Protein AF-A0A1X7UXI5-F1 (afdb_monomer_lite)

Organism: Amphimedon queenslandica (NCBI:txid400682)

Foldseek 3Di:
DDDDPCPPDDDDPPDDDQDDPDPVVSVVVVVVVVVVCVVVVNDDDPVPDDPDDPDDDDPD

Radius of gyration: 13.74 Å; chains: 1; bounding box: 38×23×27 Å

pLDDT: mean 78.67, std 16.54, range [42.91, 94.12]

Sequence (60 aa):
MVHHGLEFAHIYINDVLVASSYEVEHKNNLTQVFHRFKEYGVFINPENCEFGQSSLHLFI

InterPro domains:
  IPR043128 Reverse transcriptase/Diguanylate cyclase domain [G3DSA:3.30.70.270] (1-59)
  IPR043502 DNA/RNA polymerase superfamily [SSF56672] (8-55)

Structure (mmCIF, N/CA/C/O backbone):
data_AF-A0A1X7UXI5-F1
#
_entry.id   AF-A0A1X7UXI5-F1
#
loop_
_atom_site.group_PDB
_atom_site.id
_atom_site.type_symbol
_atom_site.label_atom_id
_atom_site.label_alt_id
_atom_site.label_comp_id
_atom_site.label_asym_id
_atom_site.label_entity_id
_atom_site.label_seq_id
_atom_site.pdbx_PDB_ins_code
_atom_site.Cartn_x
_atom_site.Cartn_y
_atom_site.Cartn_z
_atom_site.occupancy
_atom_site.B_iso_or_equiv
_atom_site.auth_seq_id
_atom_site.auth_comp_id
_atom_site.auth_asym_id
_atom_site.auth_atom_id
_atom_site.pdbx_PDB_model_num
ATOM 1 N N . MET A 1 1 ? 22.372 1.107 -1.095 1.00 43.88 1 MET A N 1
ATOM 2 C CA . MET A 1 1 ? 22.412 2.584 -1.022 1.00 43.88 1 MET A CA 1
ATOM 3 C C . MET A 1 1 ? 22.874 2.969 0.374 1.00 43.88 1 MET A C 1
ATOM 5 O O . MET A 1 1 ? 22.452 2.327 1.324 1.00 43.88 1 MET A O 1
ATOM 9 N N . VAL A 1 2 ? 23.812 3.910 0.482 1.00 43.81 2 VAL A N 1
ATOM 10 C CA . VAL A 1 2 ? 24.508 4.264 1.732 1.00 43.81 2 VAL A CA 1
ATOM 11 C C . VAL A 1 2 ? 23.677 5.299 2.498 1.00 43.81 2 VAL A C 1
ATOM 13 O O . VAL A 1 2 ? 23.347 6.338 1.935 1.00 43.81 2 VAL A O 1
ATOM 16 N N . HIS A 1 3 ? 23.337 5.024 3.760 1.00 46.25 3 HIS A N 1
ATOM 17 C CA . HIS A 1 3 ? 22.614 5.944 4.643 1.00 46.25 3 HIS A CA 1
ATOM 18 C C . HIS A 1 3 ? 23.596 6.709 5.538 1.00 46.25 3 HIS A C 1
ATOM 20 O O . HIS A 1 3 ? 24.153 6.138 6.470 1.00 46.25 3 HIS A O 1
ATOM 26 N N . HIS A 1 4 ? 23.775 8.009 5.299 1.00 49.16 4 HIS A N 1
ATOM 27 C CA . HIS A 1 4 ? 24.316 8.921 6.310 1.00 49.16 4 HIS A CA 1
ATOM 28 C C . HIS A 1 4 ? 23.149 9.682 6.955 1.00 49.16 4 HIS A C 1
ATOM 30 O O . HIS A 1 4 ? 22.492 10.470 6.280 1.00 49.16 4 HIS A O 1
ATOM 36 N N . GLY A 1 5 ? 22.897 9.452 8.250 1.00 53.78 5 GLY A N 1
ATOM 37 C CA . GLY A 1 5 ? 22.054 10.332 9.078 1.00 53.78 5 GLY A CA 1
ATOM 38 C C . GLY A 1 5 ? 20.582 9.945 9.277 1.00 53.78 5 GLY A C 1
ATOM 39 O O . GLY A 1 5 ? 19.804 10.791 9.704 1.00 53.78 5 GLY A O 1
ATOM 40 N N . LEU A 1 6 ? 20.177 8.701 8.998 1.00 51.47 6 LEU A N 1
ATOM 41 C CA . LEU A 1 6 ? 18.806 8.219 9.241 1.00 51.47 6 LEU A CA 1
ATOM 42 C C . LEU A 1 6 ? 18.826 6.906 10.036 1.00 51.47 6 LEU A C 1
ATOM 44 O O . LEU A 1 6 ? 18.424 5.862 9.533 1.00 51.47 6 LEU A O 1
ATOM 48 N N . GLU A 1 7 ? 19.296 6.957 11.284 1.00 54.34 7 GLU A N 1
ATOM 49 C CA . GLU A 1 7 ? 19.365 5.793 12.194 1.00 54.34 7 GLU A CA 1
ATOM 50 C C . GLU A 1 7 ? 17.985 5.189 12.542 1.00 54.34 7 GLU A C 1
ATOM 52 O O . GLU A 1 7 ? 17.898 4.142 13.172 1.00 54.34 7 GLU A O 1
ATOM 57 N N . PHE A 1 8 ? 16.897 5.829 12.106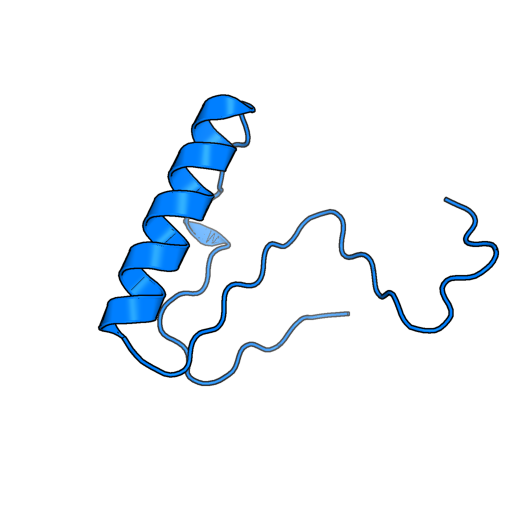 1.00 50.12 8 PHE A N 1
ATOM 58 C CA . PHE A 1 8 ? 15.509 5.460 12.391 1.00 50.12 8 PHE A CA 1
ATOM 59 C C . PHE A 1 8 ? 14.725 4.969 11.160 1.00 50.12 8 PHE A C 1
ATOM 61 O O . PHE A 1 8 ? 13.535 4.682 11.274 1.00 50.12 8 PHE A O 1
ATOM 68 N N . ALA A 1 9 ? 15.347 4.889 9.978 1.00 42.91 9 ALA A N 1
ATOM 69 C CA . ALA A 1 9 ? 14.659 4.511 8.743 1.00 42.91 9 ALA A CA 1
ATOM 70 C C . ALA A 1 9 ? 15.003 3.073 8.323 1.00 42.91 9 ALA A C 1
ATOM 72 O O . ALA A 1 9 ? 16.148 2.779 7.991 1.00 42.91 9 ALA A O 1
ATOM 73 N N . HIS A 1 10 ? 14.000 2.190 8.285 1.00 54.19 10 HIS A N 1
ATOM 74 C CA . HIS A 1 10 ? 14.065 0.926 7.544 1.00 54.19 10 HIS A CA 1
ATOM 75 C C . HIS A 1 10 ? 13.374 1.134 6.196 1.00 54.19 10 HIS A C 1
ATOM 77 O O . HIS A 1 10 ? 12.151 1.249 6.129 1.00 54.19 10 HIS A O 1
ATOM 83 N N . ILE A 1 11 ? 14.158 1.243 5.122 1.00 51.06 11 ILE A N 1
ATOM 84 C CA . ILE A 1 11 ? 13.622 1.367 3.765 1.00 51.06 11 ILE A CA 1
ATOM 85 C C . ILE A 1 11 ? 13.434 -0.038 3.192 1.00 51.06 11 ILE A C 1
ATOM 87 O O . ILE A 1 11 ? 14.404 -0.677 2.788 1.00 51.06 11 ILE A O 1
ATOM 91 N N . TYR A 1 12 ? 12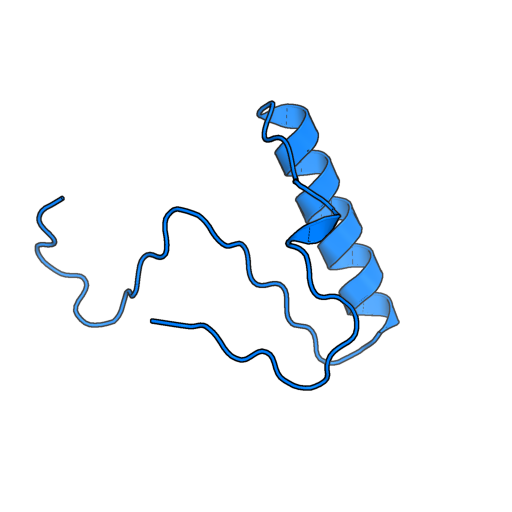.182 -0.484 3.112 1.00 60.75 12 TYR A N 1
ATOM 92 C CA . TYR A 1 12 ? 11.792 -1.627 2.289 1.00 60.75 12 TYR A CA 1
ATOM 93 C C . TYR A 1 12 ? 11.372 -1.099 0.918 1.00 60.75 12 TYR A C 1
ATOM 95 O O . TYR A 1 12 ? 10.356 -0.433 0.777 1.00 60.75 12 TYR A O 1
ATOM 103 N N . ILE A 1 13 ? 12.209 -1.328 -0.095 1.00 60.94 13 ILE A N 1
ATOM 104 C CA . ILE A 1 13 ? 12.037 -0.773 -1.452 1.00 60.94 13 ILE A CA 1
ATOM 105 C C . ILE A 1 13 ? 10.822 -1.376 -2.187 1.00 60.94 13 ILE A C 1
ATOM 107 O O . ILE A 1 13 ? 10.337 -0.774 -3.141 1.00 60.94 13 ILE A O 1
ATOM 111 N N . ASN A 1 14 ? 10.314 -2.529 -1.742 1.00 74.44 14 ASN A N 1
ATOM 112 C CA . ASN A 1 14 ? 9.334 -3.317 -2.496 1.00 74.44 14 ASN A CA 1
ATOM 113 C C . ASN A 1 14 ? 7.922 -3.333 -1.895 1.00 74.44 14 ASN A C 1
ATOM 115 O O . ASN A 1 14 ? 6.975 -3.632 -2.617 1.00 74.44 14 ASN A O 1
ATOM 119 N N . ASP A 1 15 ? 7.771 -3.000 -0.612 1.00 78.94 15 ASP A N 1
ATOM 120 C CA . ASP A 1 15 ? 6.518 -3.184 0.121 1.00 78.94 15 ASP A CA 1
ATOM 121 C C . ASP A 1 15 ? 5.946 -1.845 0.580 1.00 78.94 15 ASP A C 1
ATOM 123 O O . ASP A 1 15 ? 6.659 -0.980 1.094 1.00 78.94 15 ASP A O 1
ATOM 127 N N . VAL A 1 16 ? 4.631 -1.676 0.427 1.00 83.50 16 VAL A N 1
ATOM 128 C CA . VAL A 1 16 ? 3.907 -0.511 0.945 1.00 83.50 16 VAL A CA 1
ATOM 129 C C . VAL A 1 16 ? 2.959 -0.954 2.044 1.00 83.50 16 VAL A C 1
ATOM 131 O O . VAL A 1 16 ? 1.979 -1.651 1.797 1.00 83.50 16 VAL A O 1
ATOM 134 N N . LEU A 1 17 ? 3.245 -0.502 3.264 1.00 87.19 17 LEU A N 1
ATOM 135 C CA . LEU A 1 17 ? 2.415 -0.747 4.435 1.00 87.19 17 LEU A CA 1
ATOM 136 C C . LEU A 1 17 ? 1.453 0.418 4.647 1.00 87.19 17 LEU A C 1
ATOM 138 O O . LEU A 1 17 ? 1.863 1.571 4.780 1.00 87.19 17 LEU A O 1
ATOM 142 N N . VAL A 1 18 ? 0.165 0.099 4.721 1.00 88.00 18 VAL A N 1
ATOM 143 C CA . VAL A 1 18 ? -0.891 1.051 5.068 1.00 88.00 18 VAL A CA 1
ATOM 144 C C . VAL A 1 18 ? -1.522 0.563 6.363 1.00 88.00 18 VAL A C 1
ATOM 146 O O . VAL A 1 18 ? -1.964 -0.577 6.442 1.00 88.00 18 VAL A O 1
ATOM 149 N N . ALA A 1 19 ? -1.574 1.416 7.380 1.00 88.75 19 ALA A N 1
ATOM 150 C CA . ALA A 1 19 ? -2.218 1.123 8.657 1.00 88.75 19 ALA A CA 1
ATOM 151 C C . ALA A 1 19 ? -3.090 2.311 9.066 1.00 88.75 19 ALA A C 1
ATOM 153 O O . ALA A 1 19 ? -2.778 3.464 8.760 1.00 88.75 19 ALA A O 1
ATOM 154 N N . SER A 1 20 ? -4.231 2.048 9.697 1.00 89.62 20 SER A N 1
ATOM 155 C CA . SER A 1 20 ? -5.146 3.092 10.177 1.00 89.62 20 SER A CA 1
ATOM 156 C C . SER A 1 20 ? -5.947 2.568 11.361 1.00 89.62 20 SER A C 1
ATOM 158 O O . SER A 1 20 ? -6.155 1.363 11.477 1.00 89.62 20 SER A O 1
ATOM 160 N N . SER A 1 21 ? -6.409 3.466 12.229 1.00 89.94 21 SER A N 1
ATOM 161 C CA . SER A 1 21 ? -7.113 3.083 13.460 1.00 89.94 21 SER A CA 1
ATOM 162 C C . SER A 1 21 ? -8.555 2.632 13.216 1.00 89.94 21 SER A C 1
ATOM 164 O O . SER A 1 21 ? -9.108 1.884 14.017 1.00 89.94 21 SER A O 1
ATOM 166 N N . TYR A 1 22 ? -9.169 3.077 12.114 1.00 90.44 22 TYR A N 1
ATOM 167 C CA . TYR A 1 22 ? -10.562 2.784 11.776 1.00 90.44 22 TYR A CA 1
ATOM 168 C C . TYR A 1 22 ? -10.702 2.308 10.333 1.00 90.44 22 TYR A C 1
ATOM 170 O O . TYR A 1 22 ? -10.042 2.817 9.432 1.00 90.44 22 TYR A O 1
ATOM 178 N N . GLU A 1 23 ? -11.636 1.389 10.091 1.00 90.19 23 GLU A N 1
ATOM 179 C CA . GLU A 1 23 ? -11.865 0.799 8.765 1.00 90.19 23 GLU A CA 1
ATOM 180 C C . GLU A 1 23 ? -12.238 1.845 7.698 1.00 90.19 23 GLU A C 1
ATOM 182 O O . GLU A 1 23 ? -11.766 1.784 6.563 1.00 90.19 23 GLU A O 1
ATOM 187 N N . VAL A 1 24 ? -13.067 2.833 8.059 1.00 93.31 24 VAL A N 1
ATOM 188 C CA . VAL A 1 24 ? -13.493 3.909 7.145 1.00 93.31 24 VAL A CA 1
ATOM 189 C C . VAL A 1 24 ? -12.299 4.754 6.702 1.00 93.31 24 VAL A C 1
ATOM 191 O O . VAL A 1 24 ? -12.129 5.028 5.515 1.00 93.31 24 VAL A O 1
ATOM 194 N N . GLU A 1 25 ? -11.451 5.129 7.656 1.00 92.69 25 GLU A N 1
ATOM 195 C CA . GLU A 1 25 ? -10.217 5.864 7.391 1.00 92.69 25 GLU A CA 1
ATOM 196 C C . GLU A 1 25 ? -9.258 5.019 6.545 1.00 92.69 25 GLU A C 1
ATOM 198 O O . GLU A 1 25 ? -8.709 5.495 5.551 1.00 92.69 25 GLU A O 1
ATOM 203 N N . HIS A 1 26 ? -9.138 3.733 6.876 1.00 92.56 26 HIS A N 1
ATOM 204 C CA . HIS A 1 26 ? -8.281 2.795 6.169 1.00 92.56 26 HIS A CA 1
ATOM 205 C C . HIS A 1 26 ? -8.656 2.662 4.689 1.00 92.56 26 HIS A C 1
ATOM 207 O O . HIS A 1 26 ? -7.791 2.734 3.815 1.00 92.56 26 HIS A O 1
ATOM 213 N N . LYS A 1 27 ? -9.955 2.559 4.382 1.00 92.69 27 LYS A N 1
ATOM 214 C CA . LYS A 1 27 ? -10.470 2.523 3.003 1.00 92.69 27 LYS A CA 1
ATOM 215 C C . LYS A 1 27 ? -10.130 3.794 2.220 1.00 92.69 27 LYS A C 1
ATOM 217 O O . LYS A 1 27 ? -9.744 3.719 1.050 1.00 92.69 27 LYS A O 1
ATOM 222 N N . ASN A 1 28 ? -10.240 4.959 2.859 1.00 94.00 28 ASN A N 1
ATOM 223 C CA . ASN A 1 28 ? -9.860 6.228 2.240 1.00 94.00 28 ASN A CA 1
ATOM 224 C C . ASN A 1 28 ? -8.343 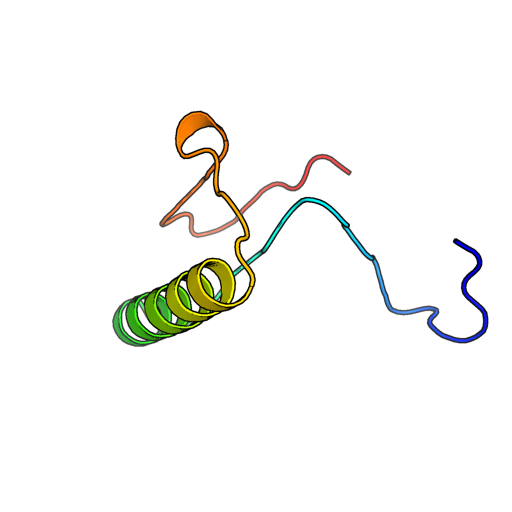6.310 1.988 1.00 94.00 28 ASN A C 1
ATOM 226 O O . ASN A 1 28 ? -7.911 6.773 0.931 1.00 94.00 28 ASN A O 1
ATOM 230 N N . ASN A 1 29 ? -7.533 5.811 2.920 1.00 91.50 29 ASN A N 1
ATOM 231 C CA . ASN A 1 29 ? -6.078 5.762 2.779 1.00 91.50 29 ASN A CA 1
ATOM 232 C C . ASN A 1 29 ? -5.648 4.824 1.639 1.00 91.50 29 ASN A C 1
ATOM 234 O O . ASN A 1 29 ? -4.856 5.228 0.788 1.00 91.50 29 ASN A O 1
ATOM 238 N N . LEU A 1 30 ? -6.236 3.626 1.542 1.00 92.19 30 LEU A N 1
ATOM 239 C CA . LEU A 1 30 ? -5.991 2.701 0.427 1.00 92.19 30 LEU A CA 1
ATOM 240 C C . LEU A 1 30 ? -6.350 3.322 -0.930 1.00 92.19 30 LEU A C 1
ATOM 242 O O . LEU A 1 30 ? -5.584 3.207 -1.884 1.00 92.19 30 LEU A O 1
ATOM 246 N N . THR A 1 31 ? -7.474 4.041 -1.011 1.00 93.88 31 THR A N 1
ATOM 247 C CA . THR A 1 31 ? -7.901 4.718 -2.248 1.00 93.88 31 THR A CA 1
ATOM 248 C C . THR A 1 31 ? -6.863 5.739 -2.721 1.00 93.88 31 THR A C 1
ATOM 250 O O . THR A 1 31 ? -6.516 5.769 -3.903 1.00 93.88 31 THR A O 1
ATOM 253 N N . GLN A 1 32 ? -6.325 6.548 -1.806 1.00 93.25 32 GLN A N 1
ATOM 254 C CA . GLN A 1 32 ? -5.287 7.534 -2.123 1.00 93.25 32 GLN A CA 1
ATOM 255 C C . GLN A 1 32 ? -3.972 6.873 -2.556 1.00 93.25 32 GLN A C 1
ATOM 257 O O . GLN A 1 32 ? -3.343 7.324 -3.515 1.00 93.25 32 GLN A O 1
ATOM 262 N N . VAL A 1 33 ? -3.574 5.786 -1.890 1.00 91.19 33 VAL A N 1
ATOM 263 C CA . VAL A 1 33 ? -2.368 5.023 -2.245 1.00 91.19 33 VAL A CA 1
ATOM 264 C C . VAL A 1 33 ? -2.499 4.419 -3.642 1.00 91.19 33 VAL A C 1
ATOM 266 O O . VAL A 1 33 ? -1.618 4.613 -4.479 1.00 91.19 33 VAL A O 1
ATOM 269 N N . PHE A 1 34 ? -3.623 3.768 -3.948 1.00 90.94 34 PHE A N 1
ATOM 270 C CA . PHE A 1 34 ? -3.862 3.199 -5.275 1.00 90.94 34 PHE A CA 1
ATOM 271 C C . PHE A 1 34 ? -3.942 4.263 -6.370 1.00 90.94 34 PHE A C 1
ATOM 273 O O . PHE A 1 34 ? -3.435 4.041 -7.473 1.00 90.94 34 PHE A O 1
ATOM 280 N N . HIS A 1 35 ? -4.517 5.433 -6.076 1.00 92.56 35 HIS A N 1
ATOM 281 C CA . HIS A 1 35 ? -4.473 6.566 -6.998 1.00 92.56 35 HIS A CA 1
ATOM 282 C C . HIS A 1 35 ? -3.026 6.954 -7.309 1.00 92.56 35 HIS A C 1
ATOM 284 O O . HIS A 1 35 ? -2.654 7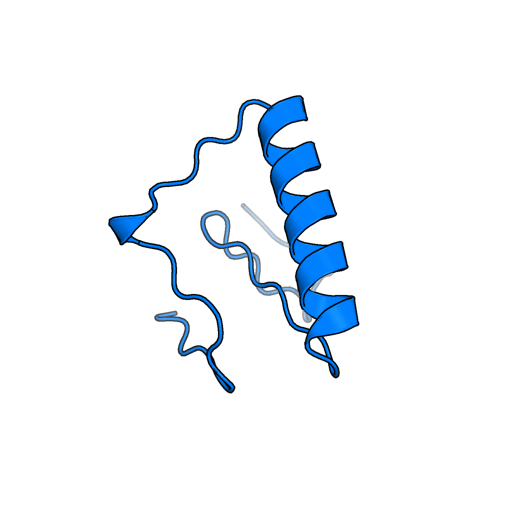.064 -8.476 1.00 92.56 35 HIS A O 1
ATOM 290 N N . ARG A 1 36 ? -2.184 7.079 -6.279 1.00 91.31 36 ARG A N 1
ATOM 291 C CA . ARG A 1 36 ? -0.781 7.457 -6.450 1.00 91.31 36 ARG A CA 1
ATOM 292 C C . ARG A 1 36 ? 0.026 6.422 -7.228 1.00 91.31 36 ARG A C 1
ATOM 294 O O . ARG A 1 36 ? 0.858 6.788 -8.056 1.00 91.31 36 ARG A O 1
ATOM 301 N N . PHE A 1 37 ? -0.226 5.139 -6.990 1.00 91.25 37 PHE A N 1
ATOM 302 C CA . PHE A 1 37 ? 0.389 4.070 -7.770 1.00 91.25 37 PHE A CA 1
ATOM 303 C C . PHE A 1 37 ? 0.019 4.163 -9.241 1.00 91.25 37 PHE A C 1
ATOM 305 O O . PHE A 1 37 ? 0.895 4.091 -10.098 1.00 91.25 37 PHE A O 1
ATOM 312 N N . LYS A 1 38 ? -1.256 4.423 -9.536 1.00 91.56 38 LYS A N 1
ATOM 313 C CA . LYS A 1 38 ? -1.710 4.645 -10.906 1.00 91.56 38 LYS A CA 1
ATOM 314 C C . LYS A 1 38 ? -1.039 5.864 -11.547 1.00 91.56 38 LYS A C 1
ATOM 316 O O . LYS A 1 38 ? -0.635 5.775 -12.702 1.00 91.56 38 LYS A O 1
ATOM 321 N N . GLU A 1 39 ? -0.894 6.971 -10.816 1.00 94.12 39 GLU A N 1
ATOM 322 C CA . GLU A 1 39 ? -0.229 8.192 -11.304 1.00 94.12 39 GLU A CA 1
ATOM 323 C C . GLU A 1 39 ? 1.238 7.955 -11.689 1.00 94.12 39 GLU A C 1
ATOM 325 O O . GLU A 1 39 ? 1.699 8.488 -12.696 1.00 94.12 39 GLU A O 1
ATOM 330 N N . TYR A 1 40 ? 1.959 7.138 -10.918 1.00 90.62 40 TYR A N 1
ATOM 331 C CA . TYR A 1 40 ? 3.376 6.847 -11.159 1.00 90.62 40 TYR A CA 1
ATOM 332 C C . TYR A 1 40 ? 3.636 5.546 -11.929 1.00 90.62 40 TYR A C 1
ATOM 334 O O . TYR A 1 40 ? 4.792 5.163 -12.096 1.00 90.62 40 TYR A O 1
ATOM 342 N N . GLY A 1 41 ? 2.594 4.863 -12.412 1.00 90.69 41 GLY A N 1
ATOM 343 C CA . GLY A 1 41 ? 2.743 3.602 -13.145 1.00 90.69 41 GLY A CA 1
ATOM 344 C C . GLY A 1 41 ? 3.295 2.453 -12.294 1.00 90.69 41 GLY A C 1
ATOM 345 O O . GLY A 1 41 ? 3.952 1.558 -12.820 1.00 90.69 41 GLY A O 1
ATOM 346 N N . VAL A 1 42 ? 3.048 2.478 -10.983 1.00 88.94 42 VAL A N 1
ATOM 347 C CA . VAL A 1 42 ? 3.389 1.382 -10.071 1.00 88.94 42 VAL A CA 1
ATOM 348 C C . VAL A 1 42 ? 2.346 0.281 -10.227 1.00 88.94 42 VAL A C 1
ATOM 350 O O . VAL A 1 42 ? 1.156 0.493 -9.987 1.00 88.94 42 VAL A O 1
ATOM 353 N N . PHE A 1 43 ? 2.799 -0.906 -10.623 1.00 86.50 43 PHE A N 1
ATOM 354 C CA . PHE A 1 43 ? 1.959 -2.092 -10.731 1.00 86.50 43 PHE A CA 1
ATOM 355 C C . PHE A 1 43 ? 2.015 -2.894 -9.437 1.00 86.50 43 PHE A C 1
ATOM 357 O O . PHE A 1 43 ? 3.087 -3.151 -8.896 1.00 86.50 43 PHE A O 1
ATOM 364 N N . ILE A 1 44 ? 0.843 -3.299 -8.964 1.00 86.19 44 ILE A N 1
ATOM 365 C CA . ILE A 1 44 ? 0.684 -4.124 -7.771 1.00 86.19 44 ILE A CA 1
ATOM 366 C C . ILE A 1 44 ? 0.433 -5.557 -8.228 1.00 86.19 44 ILE A C 1
ATOM 368 O O . ILE A 1 44 ? -0.367 -5.764 -9.142 1.00 86.19 44 ILE A O 1
ATOM 372 N N . ASN A 1 45 ? 1.073 -6.532 -7.583 1.00 87.19 45 ASN A N 1
ATOM 373 C CA . ASN A 1 45 ? 0.742 -7.939 -7.771 1.00 87.19 45 ASN A CA 1
ATOM 374 C C . ASN A 1 45 ? -0.281 -8.389 -6.708 1.00 87.19 45 ASN A C 1
ATOM 376 O O . ASN A 1 45 ? 0.110 -8.530 -5.549 1.00 87.19 45 ASN A O 1
ATOM 380 N N . PRO A 1 46 ? -1.564 -8.625 -7.052 1.00 85.50 46 PRO A N 1
ATOM 381 C CA . PRO A 1 46 ? -2.599 -8.925 -6.061 1.00 85.50 46 PRO A CA 1
ATOM 382 C C . PRO A 1 46 ? -2.341 -10.205 -5.262 1.00 85.50 46 PRO A C 1
ATOM 384 O O . PRO A 1 46 ? -2.777 -10.293 -4.120 1.00 85.50 46 PRO A O 1
ATOM 387 N N . GLU A 1 47 ? -1.640 -11.185 -5.841 1.00 87.88 47 GLU A N 1
ATOM 388 C CA . GLU A 1 47 ? -1.324 -12.455 -5.168 1.00 87.88 47 GLU A CA 1
ATOM 389 C C . GLU A 1 47 ? -0.322 -12.289 -4.011 1.00 87.88 47 GLU A C 1
ATOM 391 O O . GLU A 1 47 ? -0.297 -13.116 -3.106 1.00 87.88 47 GLU A O 1
ATOM 396 N N . ASN A 1 48 ? 0.459 -11.202 -4.019 1.00 84.19 48 ASN A N 1
ATOM 397 C CA . ASN A 1 48 ? 1.447 -10.877 -2.987 1.00 84.19 48 ASN A CA 1
ATOM 398 C C . ASN A 1 48 ? 0.925 -9.846 -1.973 1.00 84.19 48 ASN A C 1
ATOM 400 O O . ASN A 1 48 ? 1.684 -9.391 -1.122 1.00 84.19 48 ASN A O 1
ATOM 404 N N . CYS A 1 49 ? -0.337 -9.418 -2.076 1.00 87.25 49 CYS A N 1
ATOM 405 C CA . CYS A 1 49 ? -0.889 -8.394 -1.196 1.00 87.25 49 CYS A CA 1
ATOM 406 C C . CYS A 1 49 ? -1.736 -8.991 -0.073 1.00 87.25 49 CYS A C 1
ATOM 408 O O . CYS A 1 49 ? -2.672 -9.752 -0.312 1.00 87.25 49 CYS A O 1
ATOM 410 N N . GLU A 1 50 ? -1.478 -8.538 1.150 1.00 87.56 50 GLU A N 1
ATOM 411 C CA . GLU A 1 50 ? -2.275 -8.859 2.330 1.00 87.56 50 GLU A CA 1
ATOM 412 C C . GLU A 1 50 ? -3.113 -7.641 2.746 1.00 87.56 50 GLU A C 1
ATOM 414 O O . GLU A 1 50 ? -2.585 -6.550 2.959 1.00 87.56 50 GLU A O 1
ATOM 419 N N . PHE A 1 51 ? -4.432 -7.816 2.875 1.00 86.44 51 PHE A N 1
ATOM 420 C CA . PHE A 1 51 ? -5.366 -6.743 3.236 1.00 86.44 51 PHE A CA 1
ATOM 421 C C . PHE A 1 51 ? -6.222 -7.117 4.446 1.00 86.44 51 PHE A C 1
ATOM 423 O O . PHE A 1 51 ? -6.563 -8.282 4.642 1.00 86.44 51 PHE A O 1
ATOM 430 N N . GLY A 1 52 ? -6.622 -6.111 5.231 1.00 83.19 52 GLY A N 1
ATOM 431 C CA . GLY A 1 52 ? -7.590 -6.276 6.325 1.00 83.19 52 GLY A CA 1
ATOM 432 C C . GLY A 1 52 ? -7.065 -7.029 7.550 1.00 83.19 52 GLY A C 1
ATOM 433 O O . GLY A 1 52 ? -7.859 -7.449 8.388 1.00 83.19 52 GLY A O 1
ATOM 434 N N . GLN A 1 53 ? -5.749 -7.201 7.663 1.00 84.88 53 GLN A N 1
ATOM 435 C CA . GLN A 1 53 ? -5.121 -7.835 8.817 1.00 84.88 53 GLN A CA 1
ATOM 436 C C . GLN A 1 53 ? -4.970 -6.831 9.966 1.00 84.88 53 GLN A C 1
ATOM 438 O O . GLN A 1 53 ? -4.620 -5.672 9.748 1.00 84.88 53 GLN A O 1
ATOM 443 N N . SER A 1 54 ? -5.195 -7.276 11.204 1.00 84.25 54 SER A N 1
ATOM 444 C CA . SER A 1 54 ? -4.931 -6.473 12.409 1.00 84.25 54 SER A CA 1
ATOM 445 C C . SER A 1 54 ? -3.433 -6.311 12.697 1.00 84.25 54 SER A C 1
ATOM 447 O O . SER A 1 54 ? -3.032 -5.387 13.403 1.00 84.25 54 SER A O 1
ATOM 449 N N . SER A 1 55 ? -2.607 -7.193 12.136 1.00 81.88 55 SER A N 1
ATOM 450 C CA . SER A 1 55 ? -1.148 -7.146 12.177 1.00 81.88 55 SER A CA 1
ATOM 451 C C . SER A 1 55 ? -0.580 -7.789 10.917 1.00 81.88 55 SER A C 1
ATOM 453 O O . SER A 1 55 ? -1.074 -8.833 10.500 1.00 81.88 55 SER A O 1
ATOM 455 N N . LEU A 1 56 ? 0.476 -7.207 10.354 1.00 79.38 56 LEU A N 1
ATOM 456 C CA . LEU A 1 56 ? 1.213 -7.770 9.222 1.00 79.38 56 LEU A CA 1
ATOM 457 C C . LEU A 1 56 ? 2.588 -8.232 9.696 1.00 79.38 56 LEU A C 1
ATOM 459 O O . LEU A 1 56 ? 3.222 -7.560 10.515 1.00 79.38 56 LEU A O 1
ATOM 463 N N . HIS A 1 57 ? 3.043 -9.374 9.191 1.00 73.44 57 HIS A N 1
ATOM 464 C CA . HIS A 1 57 ? 4.391 -9.861 9.443 1.00 73.44 57 HIS A CA 1
ATOM 465 C C . HIS A 1 57 ? 5.255 -9.556 8.223 1.00 73.44 57 HIS A C 1
ATOM 467 O O . HIS A 1 57 ? 5.067 -10.150 7.167 1.00 73.44 57 HIS A O 1
ATOM 473 N N . LEU A 1 58 ? 6.190 -8.618 8.361 1.00 66.44 58 LEU A N 1
ATOM 474 C CA . LEU A 1 58 ? 7.166 -8.360 7.310 1.00 66.44 58 LEU A CA 1
ATOM 475 C C . LEU A 1 58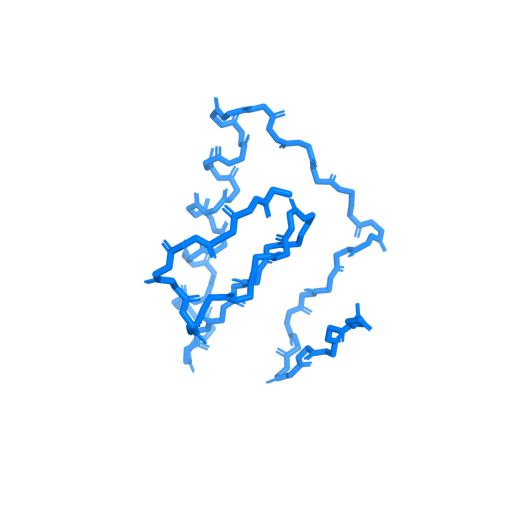 ? 8.305 -9.372 7.451 1.00 66.44 58 LEU A C 1
ATOM 477 O O . LEU A 1 58 ? 8.969 -9.404 8.489 1.00 66.44 58 LEU A O 1
ATOM 481 N N . PHE A 1 59 ? 8.533 -10.187 6.421 1.00 60.00 59 PHE A N 1
ATOM 482 C CA . PHE A 1 59 ? 9.753 -10.985 6.335 1.00 60.00 59 PHE A CA 1
ATOM 483 C C . PHE A 1 59 ? 10.907 -10.039 5.998 1.00 60.00 59 PHE A C 1
ATOM 485 O O . PHE A 1 59 ? 11.057 -9.605 4.857 1.00 60.00 59 PHE A O 1
ATOM 492 N N . ILE A 1 60 ? 11.657 -9.668 7.034 1.00 54.94 60 ILE A N 1
ATOM 493 C CA . ILE A 1 60 ? 12.853 -8.830 6.946 1.00 54.94 60 ILE A CA 1
ATOM 494 C C . ILE A 1 60 ? 14.109 -9.638 6.652 1.00 54.94 60 ILE A C 1
ATOM 496 O O . ILE A 1 60 ? 14.240 -10.759 7.195 1.00 54.94 60 ILE A O 1
#

Secondary structure (DSSP, 8-state):
---SS-TT--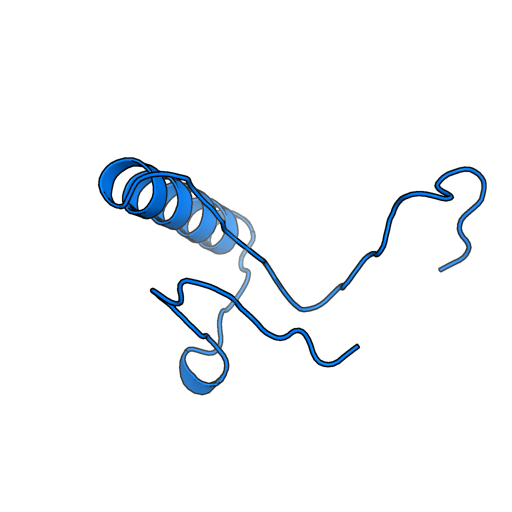--SS------SSHHHHHHHHHHHHHHHHHHTPPP-GGG---S-SS-----